Protein AF-A0A4R4ZHA8-F1 (afdb_monomer)

pLDDT: mean 87.05, std 14.14, range [36.91, 98.12]

Secondary structure (DSSP, 8-state):
---PPPPPP---------------PPPHHHHHHHHHHHHHH--EEEETTEEE-TTSSEEEEPPPTTSPP-GGGS-TT-EEEESSTTS-S-EEEE-SSS-EE--SEEEEEEE--STT---EEE-SSSPPPEEPPSSSEEEEEEEEEE-SEEE--

Organism: NCBI:txid190195

Structure (mmCIF, N/CA/C/O backbone):
data_AF-A0A4R4ZHA8-F1
#
_entry.id   AF-A0A4R4ZHA8-F1
#
loop_
_atom_site.group_PDB
_atom_site.id
_atom_site.type_symbol
_atom_site.label_atom_id
_atom_site.label_alt_id
_atom_site.label_comp_id
_atom_site.label_asym_id
_atom_site.label_entity_id
_atom_site.label_seq_id
_atom_site.pdbx_PDB_ins_code
_atom_site.Cartn_x
_atom_site.Cartn_y
_atom_site.Cartn_z
_atom_site.occupancy
_atom_site.B_iso_or_equiv
_atom_site.auth_seq_id
_atom_site.auth_comp_id
_atom_site.auth_asym_id
_atom_site.auth_atom_id
_atom_site.pdbx_PDB_model_num
ATOM 1 N N . MET A 1 1 ? -90.808 -1.049 24.102 1.00 43.38 1 MET A N 1
ATOM 2 C CA . MET A 1 1 ? -89.967 -0.642 22.957 1.00 43.38 1 MET A CA 1
ATOM 3 C C . MET A 1 1 ? -88.833 0.200 23.529 1.00 43.38 1 MET A C 1
ATOM 5 O O . MET A 1 1 ? -89.058 1.357 23.848 1.00 43.38 1 MET A O 1
ATOM 9 N N . PHE A 1 2 ? -87.686 -0.415 23.837 1.00 36.91 2 PHE A N 1
ATOM 10 C CA . PHE A 1 2 ? -86.586 0.233 24.565 1.00 36.91 2 PHE A CA 1
ATOM 11 C C . PHE A 1 2 ? -85.459 0.600 23.594 1.00 36.91 2 PHE A C 1
ATOM 13 O O . PHE A 1 2 ? -84.945 -0.261 22.886 1.00 36.91 2 PHE A O 1
ATOM 20 N N . ILE A 1 3 ? -85.112 1.887 23.549 1.00 48.06 3 ILE A N 1
ATOM 21 C CA . ILE A 1 3 ? -84.051 2.454 22.710 1.00 48.06 3 ILE A CA 1
ATOM 22 C C . ILE A 1 3 ? -82.754 2.418 23.523 1.00 48.06 3 ILE A C 1
ATOM 24 O O . ILE A 1 3 ? -82.610 3.162 24.491 1.00 48.06 3 ILE A O 1
ATOM 28 N N . SER A 1 4 ? -81.825 1.541 23.140 1.00 46.94 4 SER A N 1
ATOM 29 C CA . SER A 1 4 ? -80.510 1.419 23.776 1.00 46.94 4 SER A CA 1
ATOM 30 C C . SER A 1 4 ? -79.501 2.315 23.050 1.00 46.94 4 SER A C 1
ATOM 32 O O . SER A 1 4 ? -79.286 2.161 21.848 1.00 46.94 4 SER A O 1
ATOM 34 N N . ARG A 1 5 ? -78.914 3.286 23.761 1.00 62.16 5 ARG A N 1
ATOM 35 C CA . ARG A 1 5 ? -77.851 4.166 23.251 1.00 62.16 5 ARG A CA 1
ATOM 36 C C . ARG A 1 5 ? -76.490 3.572 23.610 1.00 62.16 5 ARG A C 1
ATOM 38 O O . ARG A 1 5 ? -76.183 3.418 24.787 1.00 62.16 5 ARG A O 1
ATOM 45 N N . ILE A 1 6 ? -75.680 3.275 22.598 1.00 54.53 6 ILE A N 1
ATOM 46 C CA . ILE A 1 6 ? -74.299 2.810 22.760 1.00 54.53 6 ILE A CA 1
ATOM 47 C C . ILE A 1 6 ? -73.379 4.039 22.766 1.00 54.53 6 ILE A C 1
ATOM 49 O O . ILE A 1 6 ? -73.310 4.774 21.783 1.00 54.53 6 ILE A O 1
ATOM 53 N N . LEU A 1 7 ? -72.698 4.268 23.889 1.00 53.47 7 LEU A N 1
ATOM 54 C CA . LEU A 1 7 ? -71.600 5.227 24.037 1.00 53.47 7 LEU A CA 1
ATOM 55 C C . LEU A 1 7 ? -70.291 4.525 23.652 1.00 53.47 7 LEU A C 1
ATOM 57 O O . LEU A 1 7 ? -69.885 3.576 24.318 1.00 53.47 7 LEU A O 1
ATOM 61 N N . ALA A 1 8 ? -69.634 4.986 22.588 1.00 50.75 8 ALA A N 1
ATOM 62 C CA . ALA A 1 8 ? -68.291 4.549 22.219 1.00 50.75 8 ALA A CA 1
ATOM 63 C C . ALA A 1 8 ? -67.258 5.512 22.825 1.00 50.75 8 ALA A C 1
ATOM 65 O O . ALA A 1 8 ? -67.252 6.701 22.508 1.00 50.75 8 ALA A O 1
ATOM 66 N N . ALA A 1 9 ? -66.395 5.002 23.704 1.00 55.41 9 ALA A N 1
ATOM 67 C CA . ALA A 1 9 ? -65.255 5.736 24.243 1.00 55.41 9 ALA A CA 1
ATOM 68 C C . ALA A 1 9 ? -64.043 5.543 23.317 1.00 55.41 9 ALA A C 1
ATOM 70 O O . ALA A 1 9 ? -63.591 4.418 23.109 1.00 55.41 9 ALA A O 1
ATOM 71 N N . ALA A 1 10 ? -63.528 6.634 22.747 1.00 57.41 10 ALA A N 1
ATOM 72 C CA . ALA A 1 10 ? -62.322 6.628 21.925 1.00 57.41 10 ALA A CA 1
ATOM 73 C C . ALA A 1 10 ? -61.078 6.738 22.823 1.00 57.41 10 ALA A C 1
ATOM 75 O O . ALA A 1 10 ? -60.863 7.761 23.472 1.00 57.41 10 ALA A O 1
ATOM 76 N N . ALA A 1 11 ? -60.260 5.686 22.865 1.00 57.09 11 ALA A N 1
ATOM 77 C CA . ALA A 1 11 ? -58.965 5.699 23.538 1.00 57.09 11 ALA A CA 1
ATOM 78 C C . ALA A 1 11 ? -57.887 6.245 22.583 1.00 57.09 11 ALA A C 1
ATOM 80 O O . ALA A 1 11 ? -57.602 5.631 21.555 1.00 57.09 11 ALA A O 1
ATOM 81 N N . LEU A 1 12 ? -57.288 7.395 22.912 1.00 59.53 12 LEU A N 1
ATOM 82 C CA . LEU A 1 12 ? -56.098 7.906 22.224 1.00 59.53 12 LEU A CA 1
ATOM 83 C C . LEU A 1 12 ? -54.859 7.127 22.691 1.00 59.53 12 LEU A C 1
ATOM 85 O O . LEU A 1 12 ? -54.447 7.243 23.844 1.00 59.53 12 LEU A O 1
ATOM 89 N N . ALA A 1 13 ? -54.247 6.361 21.788 1.00 62.56 13 ALA A N 1
ATOM 90 C CA . ALA A 1 13 ? -52.945 5.741 22.009 1.00 62.56 13 ALA A CA 1
ATOM 91 C C . ALA A 1 13 ? -51.825 6.746 21.688 1.00 62.56 13 ALA A C 1
ATOM 93 O O . ALA A 1 13 ? -51.667 7.172 20.545 1.00 62.56 13 ALA A O 1
ATOM 94 N N . VAL A 1 14 ? -51.046 7.129 22.702 1.00 63.81 14 VAL A N 1
ATOM 95 C CA . VAL A 1 14 ? -49.839 7.954 22.550 1.00 63.81 14 VAL A CA 1
ATOM 96 C C . VAL A 1 14 ? -48.685 7.033 22.152 1.00 63.81 14 VAL A C 1
ATOM 98 O O . VAL A 1 14 ? -48.253 6.203 22.949 1.00 63.81 14 VAL A O 1
ATOM 101 N N . LEU A 1 15 ? -48.200 7.151 20.914 1.00 71.06 15 LEU A N 1
ATOM 102 C CA . LEU A 1 15 ? -47.031 6.407 20.437 1.00 71.06 15 LEU A CA 1
ATOM 103 C C . LEU A 1 15 ? -45.743 7.168 20.802 1.00 71.06 15 LEU A C 1
ATOM 105 O O . LEU A 1 15 ? -45.638 8.355 20.481 1.00 71.06 15 LEU A O 1
ATOM 109 N N . PRO A 1 16 ? -44.754 6.527 21.452 1.00 63.66 16 PRO A N 1
ATOM 110 C CA . PRO A 1 16 ? -43.471 7.158 21.729 1.00 63.66 16 PRO A CA 1
ATOM 111 C C . PRO A 1 16 ? -42.686 7.355 20.425 1.00 63.66 16 PRO A C 1
ATOM 113 O O . PRO A 1 16 ? -42.424 6.402 19.693 1.00 63.66 16 PRO A O 1
ATOM 116 N N . LEU A 1 17 ? -42.293 8.599 20.142 1.00 62.78 17 LEU A N 1
ATOM 117 C CA . LEU A 1 17 ? -41.336 8.932 19.087 1.00 62.78 17 LEU A CA 1
ATOM 118 C C . LEU A 1 17 ? -39.944 8.466 19.524 1.00 62.78 17 LEU A C 1
ATOM 120 O O . LEU A 1 17 ? -39.257 9.140 20.290 1.00 62.78 17 LEU A O 1
ATOM 124 N N . SER A 1 18 ? -39.524 7.299 19.049 1.00 68.94 18 SER A N 1
ATOM 125 C CA . SER A 1 18 ? -38.133 6.867 19.127 1.00 68.94 18 SER A CA 1
ATOM 126 C C . SER A 1 18 ? -37.296 7.726 18.176 1.00 68.94 18 SER A C 1
ATOM 128 O O . SER A 1 18 ? -37.431 7.652 16.955 1.00 68.94 18 SER A O 1
ATOM 130 N N . SER A 1 19 ? -36.436 8.567 18.749 1.00 64.44 19 SER A N 1
ATOM 131 C CA . SER A 1 19 ? -35.449 9.347 18.003 1.00 64.44 19 SER A CA 1
ATOM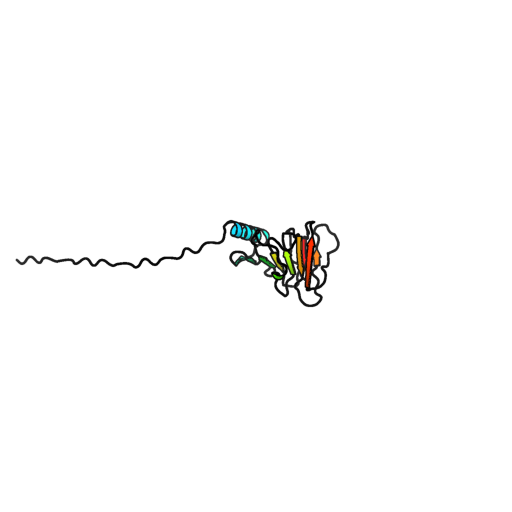 132 C C . SER A 1 19 ? -34.450 8.380 17.360 1.00 64.44 19 SER A C 1
ATOM 134 O O . SER A 1 19 ? -33.607 7.803 18.047 1.00 64.44 19 SER A O 1
ATOM 136 N N . GLN A 1 20 ? -34.586 8.127 16.058 1.00 65.00 20 GLN A N 1
ATOM 137 C CA . GLN A 1 20 ? -33.625 7.314 15.317 1.00 65.00 20 GLN A CA 1
ATOM 138 C C . GLN A 1 20 ? -32.396 8.177 15.030 1.00 65.00 20 GLN A C 1
ATOM 140 O O . GLN A 1 20 ? -32.483 9.176 14.317 1.00 65.00 20 GLN A O 1
ATOM 145 N N . ALA A 1 21 ? -31.253 7.809 15.609 1.00 62.56 21 ALA A N 1
ATOM 146 C CA . ALA A 1 21 ? -29.978 8.404 15.243 1.00 62.56 21 ALA A CA 1
ATOM 147 C C . ALA A 1 21 ? -29.711 8.103 13.762 1.00 62.56 21 ALA A C 1
ATOM 149 O O . ALA A 1 21 ? -29.614 6.941 13.365 1.00 62.56 21 ALA A O 1
ATOM 150 N N . VAL A 1 22 ? -29.626 9.147 12.939 1.00 57.19 22 VAL A N 1
ATOM 151 C CA . VAL A 1 22 ? -29.245 9.011 11.533 1.00 57.19 22 VAL A CA 1
ATOM 152 C C . VAL A 1 22 ? -27.775 8.609 11.516 1.00 57.19 22 VAL A C 1
ATOM 154 O O . VAL A 1 22 ? -26.913 9.395 11.910 1.00 57.19 22 VAL A O 1
ATOM 157 N N . ALA A 1 23 ? -27.485 7.374 11.109 1.00 59.25 23 ALA A N 1
ATOM 158 C CA . ALA A 1 23 ? -26.118 6.960 10.843 1.00 59.25 23 ALA A CA 1
ATOM 159 C C . ALA A 1 23 ? -25.562 7.873 9.743 1.00 59.25 23 ALA A C 1
ATOM 161 O O . ALA A 1 23 ? -26.079 7.889 8.624 1.00 59.25 23 ALA A O 1
ATOM 162 N N . VAL A 1 24 ? -24.549 8.675 10.073 1.00 60.88 24 VAL A N 1
ATOM 163 C CA . VAL A 1 24 ? -23.809 9.449 9.076 1.00 60.88 24 VAL A CA 1
ATOM 164 C C . VAL A 1 24 ? -23.137 8.425 8.169 1.00 60.88 24 VAL A C 1
ATOM 166 O O . VAL A 1 24 ? -22.268 7.676 8.615 1.00 60.88 24 VAL A O 1
ATOM 169 N N . GLY A 1 25 ? -23.614 8.325 6.928 1.00 61.97 25 GLY A N 1
ATOM 170 C CA . GLY A 1 25 ? -23.010 7.458 5.923 1.00 61.97 25 GLY A CA 1
ATOM 171 C C . GLY A 1 25 ? -21.542 7.828 5.685 1.00 61.97 25 GLY A C 1
ATOM 172 O O . GLY A 1 25 ? -21.122 8.930 6.051 1.00 61.97 25 GLY A O 1
ATOM 173 N N . PRO A 1 26 ? -20.747 6.924 5.088 1.00 68.25 26 PRO A N 1
ATOM 174 C CA . PRO A 1 26 ? -19.373 7.240 4.726 1.00 68.25 26 PRO A CA 1
ATOM 175 C C . PRO A 1 26 ? -19.331 8.499 3.853 1.00 68.25 26 PRO A C 1
ATOM 177 O O . PRO A 1 26 ? -20.219 8.734 3.030 1.00 68.25 26 PRO A O 1
ATOM 180 N N . ASP A 1 27 ? -18.294 9.311 4.053 1.00 86.44 27 ASP A N 1
ATOM 181 C CA . ASP A 1 27 ? -18.019 10.481 3.225 1.00 86.44 27 ASP A CA 1
ATOM 182 C C . ASP A 1 27 ? -18.050 10.079 1.736 1.00 86.44 27 ASP A C 1
ATOM 184 O O . ASP A 1 27 ? -17.419 9.100 1.329 1.00 86.44 27 ASP A O 1
ATOM 188 N N . VAL A 1 28 ? -18.799 10.823 0.915 1.00 89.69 28 VAL A N 1
ATOM 189 C CA . VAL A 1 28 ? -18.992 10.531 -0.517 1.00 89.69 28 VAL A CA 1
ATOM 190 C C . VAL A 1 28 ? -17.659 10.460 -1.272 1.00 89.69 28 VAL A C 1
ATOM 192 O O . VAL A 1 28 ? -17.526 9.677 -2.215 1.00 89.69 28 VAL A O 1
ATOM 195 N N . ALA A 1 29 ? -16.662 11.255 -0.876 1.00 90.06 29 ALA A N 1
ATOM 196 C CA . ALA A 1 29 ? -15.329 11.208 -1.463 1.00 90.06 29 ALA A CA 1
ATOM 197 C C . ALA A 1 29 ? -14.589 9.918 -1.083 1.00 90.06 29 ALA A C 1
ATOM 199 O O . ALA A 1 29 ? -13.971 9.296 -1.949 1.00 90.06 29 ALA A O 1
ATOM 200 N N . VAL A 1 30 ? -14.701 9.481 0.177 1.00 92.31 30 VAL A N 1
ATOM 201 C CA . VAL A 1 30 ? -14.118 8.212 0.643 1.00 92.31 30 VAL A CA 1
ATOM 202 C C . VAL A 1 30 ? -14.758 7.037 -0.084 1.00 92.31 30 VAL A C 1
ATOM 204 O O . VAL A 1 30 ? -14.036 6.186 -0.602 1.00 92.31 30 VAL A O 1
ATOM 207 N N . GLN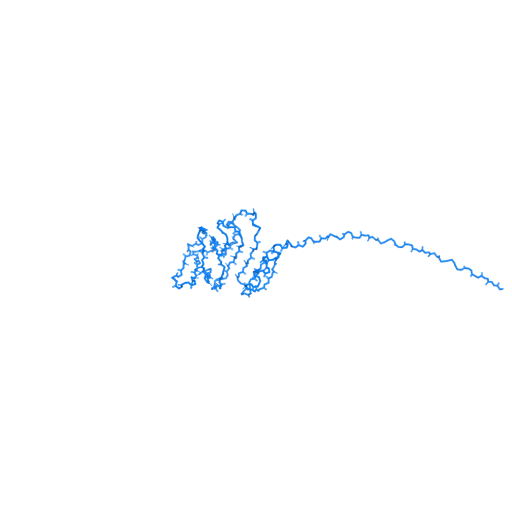 A 1 31 ? -16.087 7.016 -0.204 1.00 95.00 31 GLN A N 1
ATOM 208 C CA . GLN A 1 31 ? -16.767 5.929 -0.904 1.00 95.00 31 GLN A CA 1
ATOM 209 C C . GLN A 1 31 ? -16.380 5.881 -2.389 1.00 95.00 31 GLN A C 1
ATOM 211 O O . GLN A 1 31 ? -16.087 4.811 -2.904 1.00 95.00 31 GLN A O 1
ATOM 216 N N . AR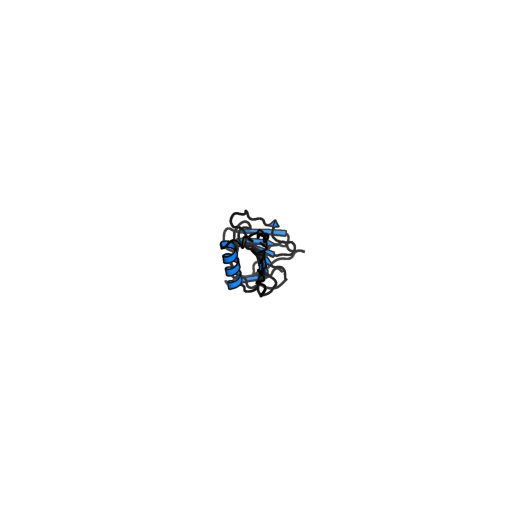G A 1 32 ? -16.254 7.031 -3.066 1.00 94.94 32 ARG A N 1
ATOM 217 C CA . ARG A 1 32 ? -15.770 7.070 -4.458 1.00 94.94 32 ARG A CA 1
ATOM 218 C C . ARG A 1 32 ? -14.359 6.493 -4.604 1.00 94.94 32 ARG A C 1
ATOM 220 O O . ARG A 1 32 ? -14.067 5.837 -5.601 1.00 94.94 32 ARG A O 1
ATOM 227 N N . ALA A 1 33 ? -13.476 6.755 -3.642 1.00 94.81 33 ALA A N 1
ATOM 228 C CA . ALA A 1 33 ? -12.125 6.206 -3.650 1.00 94.81 33 ALA A CA 1
ATOM 229 C C . ALA A 1 33 ? -12.125 4.688 -3.399 1.00 94.81 33 ALA A C 1
ATOM 231 O O . ALA A 1 33 ? -11.395 3.963 -4.071 1.00 94.81 33 ALA A O 1
ATOM 232 N N . VAL A 1 34 ? -12.979 4.202 -2.494 1.00 96.50 34 VAL A N 1
ATOM 233 C CA . VAL A 1 34 ? -13.226 2.765 -2.300 1.00 96.50 34 VAL A CA 1
ATOM 234 C C . VAL A 1 34 ? -13.711 2.113 -3.596 1.00 96.50 34 VAL A C 1
ATOM 236 O O . VAL A 1 34 ? -13.129 1.120 -4.031 1.00 96.50 34 VAL A O 1
ATOM 239 N N . ASP A 1 35 ? -14.720 2.696 -4.244 1.00 97.50 35 ASP A N 1
ATOM 240 C CA . ASP A 1 35 ? -15.291 2.176 -5.488 1.00 97.50 35 ASP A CA 1
ATOM 241 C C . ASP A 1 35 ? -14.237 2.124 -6.608 1.00 97.50 35 ASP A C 1
ATOM 243 O O . ASP A 1 35 ? -14.197 1.170 -7.384 1.00 97.50 35 ASP A O 1
ATOM 247 N N . ALA A 1 36 ? -13.333 3.110 -6.667 1.00 95.75 36 ALA A N 1
ATOM 248 C CA . ALA A 1 36 ? -12.223 3.122 -7.618 1.00 95.75 36 ALA A CA 1
ATOM 249 C C . ALA A 1 36 ? -11.219 1.981 -7.371 1.00 95.75 36 ALA A C 1
ATOM 251 O O . ALA A 1 36 ? -10.778 1.338 -8.325 1.00 95.75 36 ALA A O 1
ATOM 252 N N . VAL A 1 37 ? -10.882 1.692 -6.108 1.00 95.56 37 VAL A N 1
ATOM 253 C CA . VAL A 1 37 ? -10.013 0.555 -5.759 1.00 95.56 37 VAL A CA 1
ATOM 254 C C . VAL A 1 37 ? -10.695 -0.768 -6.108 1.00 95.56 37 VAL A C 1
ATOM 256 O O . VAL A 1 37 ? -10.064 -1.622 -6.727 1.00 95.56 37 VAL A O 1
ATOM 259 N N . LEU A 1 38 ? -11.983 -0.924 -5.785 1.00 96.81 38 LEU A N 1
ATOM 260 C CA . LEU A 1 38 ? -12.764 -2.119 -6.127 1.00 96.81 38 LEU A CA 1
ATOM 261 C C . LEU A 1 38 ? -12.854 -2.338 -7.639 1.00 96.81 38 LEU A C 1
ATOM 263 O O . LEU A 1 38 ? -12.691 -3.462 -8.106 1.00 96.81 38 LEU A O 1
ATOM 267 N N . ALA A 1 39 ? -13.078 -1.280 -8.419 1.00 96.12 39 ALA A N 1
ATOM 268 C CA . ALA A 1 39 ? -13.126 -1.378 -9.875 1.00 96.12 39 ALA A CA 1
ATOM 269 C C . ALA A 1 39 ? -11.778 -1.808 -10.477 1.00 96.12 39 ALA A C 1
ATOM 271 O O . ALA A 1 39 ? -11.756 -2.499 -11.495 1.00 96.12 39 ALA A O 1
ATOM 272 N N . LYS A 1 40 ? -10.661 -1.409 -9.855 1.00 93.06 40 LYS A N 1
ATOM 273 C CA . LYS A 1 40 ? -9.307 -1.700 -10.339 1.00 93.06 40 LYS A CA 1
ATOM 274 C C . LYS A 1 40 ? -8.793 -3.079 -9.917 1.00 93.06 40 LYS A C 1
ATOM 276 O O . LYS A 1 40 ? -8.239 -3.795 -10.744 1.00 93.06 40 LYS A O 1
ATOM 281 N N . HIS A 1 41 ? -8.970 -3.440 -8.648 1.00 93.75 41 HIS A N 1
ATOM 282 C CA . HIS A 1 41 ? -8.357 -4.626 -8.030 1.00 93.75 41 HIS A CA 1
ATOM 283 C C . HIS A 1 41 ? -9.362 -5.738 -7.700 1.00 93.75 41 HIS A C 1
ATOM 285 O O . HIS A 1 41 ? -8.979 -6.829 -7.269 1.00 93.75 41 HIS A O 1
ATOM 291 N N . GLY A 1 42 ? -10.658 -5.481 -7.892 1.00 95.25 42 GLY A N 1
ATOM 292 C CA . GLY A 1 42 ? -11.729 -6.351 -7.417 1.00 95.25 42 GLY A CA 1
ATOM 293 C C . GLY A 1 42 ? -11.759 -6.454 -5.889 1.00 95.25 42 GLY A C 1
ATOM 294 O O . GLY A 1 42 ? -11.180 -5.641 -5.169 1.00 95.25 42 GLY A O 1
ATOM 295 N N . GLY A 1 43 ? -12.417 -7.501 -5.393 1.00 96.06 43 GLY A N 1
ATOM 296 C CA . GLY A 1 43 ? -12.455 -7.833 -3.971 1.00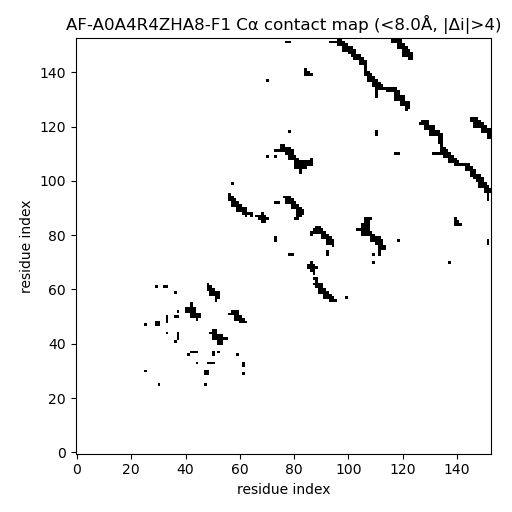 96.06 43 GLY A CA 1
ATOM 297 C C . GLY A 1 43 ? -13.681 -7.273 -3.265 1.00 96.06 43 GLY A C 1
ATOM 298 O O . GLY A 1 43 ? -14.779 -7.292 -3.818 1.00 96.06 43 GLY A O 1
ATOM 299 N N . GLU A 1 44 ? -13.505 -6.825 -2.026 1.00 97.94 44 GLU A N 1
ATOM 300 C CA . GLU A 1 44 ? -14.608 -6.376 -1.177 1.00 97.94 44 GLU A CA 1
ATOM 301 C C . GLU A 1 44 ? -14.202 -5.238 -0.235 1.00 97.94 44 GLU A C 1
ATOM 303 O O . GLU A 1 44 ? -13.072 -5.159 0.254 1.00 97.94 44 GLU A O 1
ATOM 308 N N . GLN A 1 45 ? -15.159 -4.356 0.049 1.00 97.81 45 GLN A N 1
ATOM 309 C CA . GLN A 1 45 ? -15.026 -3.346 1.089 1.00 97.81 45 GLN A CA 1
ATOM 310 C C . GLN A 1 45 ? -15.199 -4.013 2.460 1.00 97.81 45 GLN A C 1
ATOM 312 O O . GLN A 1 45 ? -16.268 -4.536 2.767 1.00 97.81 45 GLN A O 1
ATOM 317 N N . ILE A 1 46 ? -14.154 -3.988 3.287 1.00 97.12 46 ILE A N 1
ATOM 318 C CA . ILE A 1 46 ? -14.145 -4.626 4.619 1.00 97.12 46 ILE A CA 1
ATOM 319 C C . ILE A 1 46 ? -14.371 -3.628 5.761 1.00 97.12 46 ILE A C 1
ATOM 321 O O . ILE A 1 46 ? -14.645 -4.021 6.893 1.00 97.12 46 ILE A O 1
ATOM 325 N N . SER A 1 47 ? -14.259 -2.331 5.474 1.00 96.06 47 SER A N 1
ATOM 326 C CA . SER A 1 47 ? -14.609 -1.238 6.383 1.00 96.06 47 SER A CA 1
ATOM 327 C C . SER A 1 47 ? -14.903 0.040 5.577 1.00 96.06 47 SER A C 1
ATOM 329 O O . SER A 1 47 ? -14.640 0.066 4.370 1.00 96.06 47 SER A O 1
ATOM 331 N N . PRO A 1 48 ? -15.434 1.120 6.187 1.00 95.31 48 PRO A N 1
ATOM 332 C CA . PRO A 1 48 ? -15.816 2.336 5.459 1.00 95.31 48 PRO A CA 1
ATOM 333 C C . PRO A 1 48 ? -14.722 2.928 4.560 1.00 95.31 48 PRO A C 1
ATOM 335 O O . PRO A 1 48 ? -15.044 3.553 3.557 1.00 95.31 48 PRO A O 1
ATOM 338 N N . ASN A 1 49 ? -13.446 2.711 4.882 1.00 96.00 49 ASN A N 1
ATOM 339 C CA . ASN A 1 49 ? -12.306 3.211 4.120 1.00 96.00 49 ASN A CA 1
ATOM 340 C C . ASN A 1 49 ? -11.290 2.115 3.754 1.00 96.00 49 ASN A C 1
ATOM 342 O O . ASN A 1 49 ? -10.132 2.440 3.496 1.00 96.00 49 ASN A O 1
ATOM 346 N N . GLN A 1 50 ? -11.672 0.832 3.756 1.00 97.38 50 GLN A N 1
ATOM 347 C CA . GLN A 1 50 ? -10.751 -0.261 3.427 1.00 97.38 50 GLN A CA 1
ATOM 348 C C . GLN A 1 50 ? -11.330 -1.253 2.432 1.00 97.38 50 GLN A C 1
ATOM 350 O O . GLN A 1 50 ? -12.478 -1.684 2.547 1.00 97.38 50 GLN A O 1
ATOM 355 N N . VAL A 1 51 ? -10.471 -1.678 1.511 1.00 98.12 51 VAL A N 1
ATOM 356 C CA . VAL A 1 51 ? -10.760 -2.684 0.492 1.00 98.12 51 VAL A CA 1
ATOM 357 C C . VAL A 1 51 ? -9.763 -3.821 0.617 1.00 98.12 51 VAL A C 1
ATOM 359 O O . VAL A 1 51 ? -8.555 -3.605 0.531 1.00 98.12 51 VAL A O 1
ATOM 362 N N . ARG A 1 52 ? -10.270 -5.041 0.780 1.00 97.62 52 ARG A N 1
ATOM 363 C CA . ARG A 1 52 ? -9.496 -6.269 0.613 1.00 97.62 52 ARG A CA 1
ATOM 364 C C . ARG A 1 52 ? -9.529 -6.661 -0.856 1.00 97.62 52 ARG A C 1
ATOM 366 O O . ARG A 1 52 ? -10.611 -6.805 -1.418 1.00 97.62 52 ARG A O 1
ATOM 373 N N . TRP A 1 53 ? -8.362 -6.838 -1.465 1.00 96.38 53 TRP A N 1
ATOM 374 C CA . TRP A 1 53 ? -8.256 -7.177 -2.886 1.00 96.38 53 TRP A CA 1
ATOM 375 C C . TRP A 1 53 ? -8.767 -8.593 -3.159 1.00 96.38 53 TRP A C 1
ATOM 377 O O . TRP A 1 53 ? -8.763 -9.444 -2.266 1.00 96.38 53 TRP A O 1
ATOM 387 N N . ALA A 1 54 ? -9.184 -8.863 -4.402 1.00 94.88 54 ALA A N 1
ATOM 388 C CA . ALA A 1 54 ? -9.772 -10.150 -4.793 1.00 94.88 54 ALA A CA 1
ATOM 389 C C . ALA A 1 54 ? -8.848 -11.350 -4.530 1.00 94.88 54 ALA A C 1
ATOM 391 O O . ALA A 1 54 ? -9.315 -12.453 -4.255 1.00 94.88 54 ALA A O 1
ATOM 392 N N . ASP A 1 55 ? -7.534 -11.138 -4.590 1.00 87.50 55 ASP A N 1
ATOM 393 C CA . ASP A 1 55 ? -6.553 -12.185 -4.331 1.00 87.50 55 ASP A CA 1
ATOM 394 C C . ASP A 1 55 ? -6.410 -12.538 -2.834 1.00 87.50 55 ASP A C 1
ATOM 396 O O . ASP A 1 55 ? -5.798 -13.558 -2.496 1.00 87.50 55 ASP A O 1
ATOM 400 N N . GLY A 1 56 ? -6.960 -11.715 -1.933 1.00 83.44 56 GLY A N 1
ATOM 401 C CA . GLY A 1 56 ? -7.033 -11.934 -0.488 1.00 83.44 56 GLY A CA 1
ATOM 402 C C . GLY A 1 56 ? -5.768 -11.620 0.318 1.00 83.44 56 GLY A C 1
ATOM 403 O O . GLY A 1 56 ? -5.754 -11.906 1.514 1.00 83.44 56 GLY A O 1
ATOM 404 N N . GLY A 1 57 ? -4.709 -11.072 -0.289 1.00 86.56 57 GLY A N 1
ATOM 405 C CA . GLY A 1 57 ? -3.424 -10.842 0.396 1.00 86.56 57 GLY A CA 1
ATOM 406 C C . GLY A 1 57 ? -2.982 -9.384 0.508 1.00 86.56 57 GLY A C 1
ATOM 407 O O . GLY A 1 57 ? -1.994 -9.115 1.195 1.00 86.56 57 GLY A O 1
ATOM 408 N N . ALA A 1 58 ? -3.715 -8.478 -0.141 1.00 96.69 58 ALA A N 1
ATOM 409 C CA . ALA A 1 58 ? -3.499 -7.043 -0.081 1.00 96.69 58 ALA A CA 1
ATOM 410 C C . ALA A 1 58 ? -4.742 -6.311 0.444 1.00 96.69 58 ALA A C 1
ATOM 412 O O . ALA A 1 58 ? -5.882 -6.678 0.133 1.00 96.69 58 ALA A O 1
ATOM 413 N N . VAL A 1 59 ? -4.517 -5.274 1.251 1.00 97.69 59 VAL A N 1
ATOM 414 C CA . VAL A 1 59 ? -5.578 -4.399 1.767 1.00 97.69 59 VAL A CA 1
ATOM 415 C C . VAL A 1 59 ? -5.211 -2.950 1.497 1.00 97.69 59 VAL A C 1
ATOM 417 O O . VAL A 1 59 ? -4.208 -2.462 2.011 1.00 97.69 59 VAL A O 1
ATOM 420 N N . THR A 1 60 ? -6.047 -2.240 0.743 1.00 97.56 60 THR A N 1
ATOM 421 C CA . THR A 1 60 ? -5.911 -0.792 0.567 1.00 97.56 60 THR A CA 1
ATOM 422 C C . THR A 1 60 ? -6.753 -0.060 1.600 1.00 97.56 60 THR A C 1
ATOM 424 O O . THR A 1 60 ? -7.961 -0.263 1.688 1.00 97.56 60 THR A O 1
ATOM 427 N N . THR A 1 61 ? -6.117 0.827 2.356 1.00 97.19 61 THR A N 1
ATOM 428 C CA . THR A 1 61 ? -6.756 1.811 3.224 1.00 97.19 61 THR A CA 1
ATOM 429 C C . THR A 1 61 ? -6.771 3.164 2.519 1.00 97.19 61 THR A C 1
ATOM 431 O O . THR A 1 61 ? -5.716 3.737 2.234 1.00 97.19 61 THR A O 1
ATOM 434 N N . ILE A 1 62 ? -7.969 3.689 2.271 1.00 95.81 62 ILE A N 1
ATOM 435 C CA . ILE A 1 62 ? -8.177 5.063 1.820 1.00 95.81 62 ILE A CA 1
ATOM 436 C C . ILE A 1 62 ? -7.882 5.987 2.997 1.00 95.81 62 ILE A C 1
ATOM 438 O O . ILE A 1 62 ? -8.542 5.914 4.043 1.00 95.81 62 ILE A O 1
ATOM 442 N N . GLN A 1 63 ? -6.864 6.828 2.843 1.00 91.12 63 GLN A N 1
ATOM 443 C CA . GLN A 1 63 ? -6.495 7.794 3.869 1.00 91.12 63 GLN A CA 1
ATOM 444 C C . GLN A 1 63 ? -7.132 9.151 3.598 1.00 91.12 63 GLN A C 1
ATOM 446 O O . GLN A 1 63 ? -7.391 9.535 2.459 1.00 91.12 63 GLN A O 1
ATOM 451 N N . ASP A 1 64 ? -7.360 9.886 4.680 1.00 85.56 64 ASP A N 1
ATOM 452 C CA . ASP A 1 64 ? -7.760 11.282 4.616 1.00 85.56 64 ASP A CA 1
ATOM 453 C C . ASP A 1 64 ? -6.589 12.116 4.057 1.00 85.56 64 ASP A C 1
ATOM 455 O O . ASP A 1 64 ? -5.515 12.125 4.668 1.00 85.56 64 ASP A O 1
ATOM 459 N N . PRO A 1 65 ? -6.767 12.822 2.925 1.00 80.19 65 PRO A N 1
ATOM 460 C CA . PRO A 1 65 ? -5.695 13.583 2.288 1.00 80.19 65 PRO A CA 1
ATOM 461 C C . PRO A 1 65 ? -5.209 14.773 3.128 1.00 80.19 65 PRO A C 1
ATOM 463 O O . PRO A 1 65 ? -4.154 15.328 2.833 1.00 80.19 65 PRO A O 1
ATOM 466 N N . SER A 1 66 ? -5.955 15.184 4.160 1.00 82.50 66 SER A N 1
ATOM 467 C CA . SER A 1 66 ? -5.546 16.250 5.081 1.00 82.50 66 SER A CA 1
ATOM 468 C C . SER A 1 66 ? -4.588 15.776 6.178 1.00 82.50 66 SER A C 1
ATOM 470 O O . SER A 1 66 ? -4.009 16.600 6.891 1.00 82.50 66 SER A O 1
ATOM 472 N N . LYS A 1 67 ? -4.406 14.457 6.330 1.00 83.50 67 LYS A N 1
ATOM 473 C CA . LYS A 1 67 ? -3.512 13.893 7.339 1.00 83.50 67 LYS A CA 1
ATOM 474 C C . LYS A 1 67 ? -2.076 13.845 6.842 1.00 83.50 67 LYS A C 1
ATOM 476 O O . LYS A 1 67 ? -1.788 13.470 5.708 1.00 83.50 67 LYS A O 1
ATOM 481 N N . TRP A 1 68 ? -1.167 14.185 7.750 1.00 87.31 68 TRP A N 1
ATOM 482 C CA . TRP A 1 68 ? 0.255 13.948 7.561 1.00 87.31 68 TRP A CA 1
ATOM 483 C C . TRP A 1 68 ? 0.534 12.453 7.462 1.00 87.31 68 TRP A C 1
ATOM 485 O O . TRP A 1 68 ? -0.126 11.642 8.115 1.00 87.31 68 TRP A O 1
ATOM 495 N N . GLY A 1 69 ? 1.524 12.112 6.646 1.00 88.69 69 GLY A N 1
ATOM 496 C CA . GLY A 1 69 ? 1.916 10.734 6.442 1.00 88.69 69 GLY A CA 1
ATOM 497 C C . GLY A 1 69 ? 2.627 10.189 7.668 1.00 88.69 69 GLY A C 1
ATOM 498 O O . GLY A 1 69 ? 3.435 10.876 8.294 1.00 88.69 69 GLY A O 1
ATOM 499 N N . ASP A 1 70 ? 2.309 8.946 8.010 1.00 91.69 70 ASP A N 1
ATOM 500 C CA . ASP A 1 70 ? 2.853 8.278 9.182 1.00 91.69 70 ASP A CA 1
ATOM 501 C C . ASP A 1 70 ? 3.260 6.839 8.820 1.00 91.69 70 ASP A C 1
ATOM 503 O O .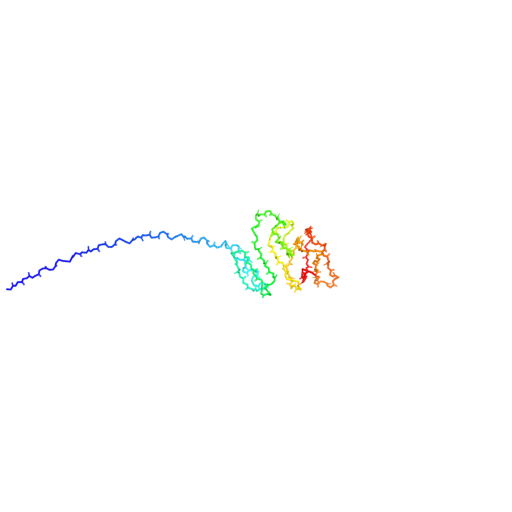 ASP A 1 70 ? 2.391 5.981 8.597 1.00 91.69 70 ASP A O 1
ATOM 507 N N . PRO A 1 71 ? 4.575 6.547 8.762 1.00 92.00 71 PRO A N 1
ATOM 508 C CA . PRO A 1 71 ? 5.065 5.217 8.424 1.00 92.00 71 PRO A CA 1
ATOM 509 C C . PRO A 1 71 ? 4.733 4.178 9.503 1.00 92.00 71 PRO A C 1
ATOM 511 O O . PRO A 1 71 ? 4.669 2.989 9.196 1.00 92.00 71 PRO A O 1
ATOM 514 N N . SER A 1 72 ? 4.464 4.598 10.748 1.00 93.44 72 SER A N 1
ATOM 515 C CA . SER A 1 72 ? 4.090 3.689 11.843 1.00 93.44 72 SER A CA 1
ATOM 516 C C . SER A 1 72 ? 2.715 3.050 11.640 1.00 93.44 72 SER A C 1
ATOM 518 O O . SER A 1 72 ? 2.393 2.036 12.258 1.00 93.44 72 SER A O 1
ATOM 520 N N . THR A 1 73 ? 1.915 3.601 10.723 1.00 93.94 73 THR A N 1
ATOM 521 C CA . THR A 1 73 ? 0.612 3.041 10.364 1.00 93.94 73 THR A CA 1
ATOM 522 C C . THR A 1 73 ? 0.729 1.738 9.570 1.00 93.94 73 THR A C 1
ATOM 524 O O . THR A 1 73 ? -0.255 0.999 9.494 1.00 93.94 73 THR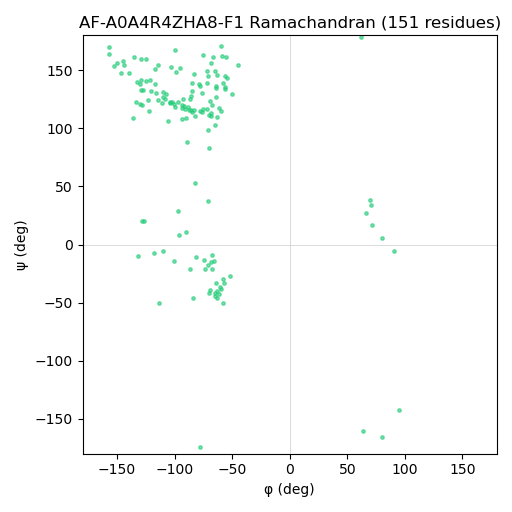 A O 1
ATOM 527 N N . CYS A 1 74 ? 1.897 1.441 8.987 1.00 96.62 74 CYS A N 1
ATOM 528 C CA . CYS A 1 74 ? 2.161 0.152 8.362 1.00 96.62 74 CYS A CA 1
ATOM 529 C C . CYS A 1 74 ? 2.217 -0.934 9.439 1.00 96.62 74 CYS A C 1
ATOM 531 O O . CYS A 1 74 ? 3.109 -0.927 10.286 1.00 96.62 74 CYS A O 1
ATOM 533 N N . ALA A 1 75 ? 1.258 -1.861 9.436 1.00 95.38 75 ALA A N 1
ATOM 534 C CA . ALA A 1 75 ? 1.174 -2.868 10.487 1.00 95.38 75 ALA A CA 1
ATOM 535 C C . ALA A 1 75 ? 2.390 -3.812 10.484 1.00 95.38 75 ALA A C 1
ATOM 537 O O . ALA A 1 75 ? 2.988 -4.097 9.446 1.00 95.38 75 ALA A O 1
ATOM 538 N N . TYR A 1 76 ? 2.747 -4.298 11.673 1.00 95.81 76 TYR A N 1
ATOM 539 C CA . TYR A 1 76 ? 3.833 -5.258 11.850 1.00 95.81 76 TYR A CA 1
ATOM 540 C C . TYR A 1 76 ? 3.616 -6.512 10.995 1.00 95.81 76 TYR A C 1
ATOM 542 O O . TYR A 1 76 ? 2.528 -7.087 10.992 1.00 95.81 76 TYR A O 1
ATOM 550 N N . GLY A 1 77 ? 4.668 -6.945 10.302 1.00 95.38 77 GLY A N 1
ATOM 551 C CA . GLY A 1 77 ? 4.637 -8.087 9.391 1.00 95.38 77 GLY A CA 1
ATOM 552 C C . GLY A 1 77 ? 4.298 -7.732 7.941 1.00 95.38 77 GLY A C 1
ATOM 553 O O . GLY A 1 77 ? 4.415 -8.607 7.087 1.00 95.38 77 GLY A O 1
ATOM 554 N N . ASN A 1 78 ? 3.945 -6.477 7.641 1.00 96.94 78 ASN A N 1
ATOM 555 C CA . ASN A 1 78 ? 3.541 -6.062 6.298 1.00 96.94 78 ASN A CA 1
ATOM 556 C C . ASN A 1 78 ? 4.645 -5.307 5.554 1.00 96.94 78 ASN A C 1
ATOM 558 O O . ASN A 1 78 ? 5.473 -4.605 6.139 1.00 96.94 78 ASN A O 1
ATOM 562 N N . PHE A 1 79 ? 4.593 -5.403 4.230 1.00 97.94 79 PHE A N 1
ATOM 563 C CA . PHE A 1 79 ? 5.180 -4.417 3.334 1.00 97.94 79 PHE A CA 1
ATOM 564 C C . PHE A 1 79 ? 4.071 -3.460 2.897 1.00 97.94 79 PHE A C 1
ATOM 566 O O . PHE A 1 79 ? 3.063 -3.911 2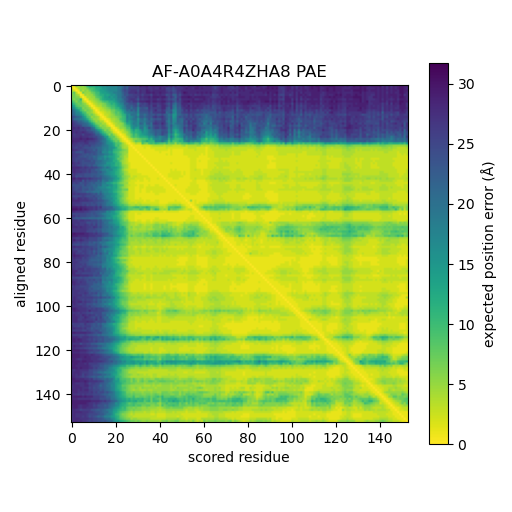.361 1.00 97.94 79 PHE A O 1
ATOM 573 N N . CYS A 1 80 ? 4.222 -2.160 3.133 1.00 97.88 80 CYS A N 1
ATOM 574 C CA . CYS A 1 80 ? 3.204 -1.169 2.799 1.00 97.88 80 CYS A CA 1
ATOM 575 C C . CYS A 1 80 ? 3.719 -0.187 1.757 1.00 97.88 80 CYS A C 1
ATOM 577 O O . CYS A 1 80 ? 4.840 0.304 1.870 1.00 97.88 80 CYS A O 1
ATOM 579 N N . VAL A 1 81 ? 2.880 0.159 0.789 1.00 97.50 81 VAL A N 1
ATOM 580 C CA . VAL A 1 81 ? 3.145 1.225 -0.187 1.00 97.50 81 VAL A CA 1
ATOM 581 C C . VAL A 1 81 ? 2.121 2.338 -0.043 1.00 97.50 81 VAL A C 1
ATOM 583 O O . VAL A 1 81 ? 0.986 2.092 0.363 1.00 97.50 81 VAL A O 1
ATOM 586 N N . TYR A 1 82 ? 2.524 3.558 -0.382 1.00 96.50 82 TYR A N 1
ATOM 587 C CA . TYR A 1 82 ? 1.712 4.761 -0.247 1.00 96.50 82 TYR A CA 1
ATOM 588 C C . TYR A 1 82 ? 1.700 5.537 -1.564 1.00 96.50 82 TYR A C 1
ATOM 590 O O . TYR A 1 82 ? 2.753 5.795 -2.159 1.00 96.50 82 TYR A O 1
ATOM 598 N N . THR A 1 83 ? 0.513 5.956 -2.008 1.00 94.75 83 THR A N 1
ATOM 599 C CA . THR A 1 83 ? 0.339 6.673 -3.285 1.00 94.75 83 THR A CA 1
ATOM 600 C C . THR A 1 83 ? 0.955 8.073 -3.295 1.00 94.75 83 THR A C 1
ATOM 602 O O . THR A 1 83 ? 0.986 8.706 -4.343 1.00 94.75 83 THR A O 1
ATOM 605 N N . GLY A 1 84 ? 1.418 8.590 -2.155 1.00 93.38 84 GLY A N 1
ATOM 606 C CA . GLY A 1 84 ? 2.108 9.873 -2.051 1.00 93.38 84 GLY A CA 1
ATOM 607 C C . GLY A 1 84 ? 3.476 9.772 -1.377 1.00 93.38 84 GLY A C 1
ATOM 608 O O . GLY A 1 84 ? 3.810 8.793 -0.702 1.00 93.38 84 GLY A O 1
ATOM 609 N N . SER A 1 85 ? 4.312 10.783 -1.618 1.00 93.94 85 SER A N 1
ATOM 610 C CA . SER A 1 85 ? 5.635 10.895 -0.995 1.00 93.94 85 SER A CA 1
ATOM 611 C C . SER A 1 85 ? 5.487 11.229 0.490 1.00 93.94 85 SER A C 1
ATOM 613 O O . SER A 1 85 ? 4.568 11.947 0.878 1.00 93.94 85 SER A O 1
ATOM 615 N N . GLY A 1 86 ? 6.381 10.709 1.332 1.00 94.00 86 GLY A N 1
ATOM 616 C CA . GLY A 1 86 ? 6.324 10.941 2.777 1.00 94.00 86 GLY A CA 1
ATOM 617 C C . GLY A 1 86 ? 5.162 10.232 3.478 1.00 94.00 86 GLY A C 1
ATOM 618 O O . GLY A 1 86 ? 4.642 10.760 4.454 1.00 94.00 86 GLY A O 1
ATOM 619 N N . TYR A 1 87 ? 4.772 9.043 3.004 1.00 95.12 87 TYR A N 1
ATOM 620 C CA . TYR A 1 87 ? 3.800 8.141 3.642 1.00 95.12 87 TYR A CA 1
ATOM 621 C C . TYR A 1 87 ? 2.361 8.678 3.699 1.00 95.12 87 TYR A C 1
ATOM 623 O O . TYR A 1 87 ? 1.599 8.325 4.599 1.00 95.12 87 TYR A O 1
ATOM 631 N N . VAL A 1 88 ? 1.998 9.544 2.749 1.00 94.38 88 VAL A N 1
ATOM 632 C CA . VAL A 1 88 ? 0.647 10.112 2.593 1.00 94.38 88 VAL A CA 1
ATOM 633 C C . VAL A 1 88 ? -0.155 9.385 1.515 1.00 94.38 88 VAL A C 1
ATOM 635 O O . VAL A 1 88 ? 0.393 8.677 0.667 1.00 94.38 88 VAL A O 1
ATOM 638 N N . GLY A 1 89 ? -1.460 9.649 1.487 1.00 93.75 89 GLY A N 1
ATOM 639 C CA . GLY A 1 89 ? -2.368 9.100 0.486 1.00 93.75 89 GLY A CA 1
ATOM 640 C C . GLY A 1 89 ? -2.787 7.669 0.804 1.00 93.75 89 GLY A C 1
ATOM 641 O O . GLY A 1 89 ? -2.624 7.185 1.924 1.00 93.75 89 GLY A O 1
ATOM 642 N N . ASN A 1 90 ? -3.370 6.994 -0.183 1.00 95.25 90 ASN A N 1
ATOM 643 C CA . ASN A 1 90 ? -3.864 5.639 0.010 1.00 95.25 90 ASN A CA 1
ATOM 644 C C . ASN A 1 90 ? -2.695 4.711 0.322 1.00 95.25 90 ASN A C 1
ATOM 646 O O . ASN A 1 90 ? -1.645 4.779 -0.320 1.00 95.25 90 ASN A O 1
ATOM 650 N N . ARG A 1 91 ? -2.901 3.837 1.302 1.00 96.75 91 ARG A N 1
ATOM 651 C CA . ARG A 1 91 ? -1.906 2.862 1.736 1.00 96.75 91 ARG A CA 1
ATOM 652 C C . ARG A 1 91 ? -2.361 1.472 1.339 1.00 96.75 91 ARG A C 1
ATOM 654 O O . ARG A 1 91 ? -3.490 1.117 1.657 1.00 96.75 91 ARG A O 1
ATOM 661 N N . THR A 1 92 ? -1.499 0.687 0.713 1.00 97.75 92 THR A N 1
ATOM 662 C CA . THR A 1 92 ? -1.769 -0.726 0.425 1.00 97.75 92 THR A CA 1
ATOM 663 C C . THR A 1 92 ? -0.803 -1.603 1.204 1.00 97.75 92 THR A C 1
ATOM 665 O O . THR A 1 92 ? 0.410 -1.446 1.078 1.00 97.75 92 THR A O 1
ATOM 668 N N . ASP A 1 93 ? -1.356 -2.521 1.991 1.00 97.88 93 ASP A N 1
ATOM 669 C CA . ASP A 1 93 ? -0.629 -3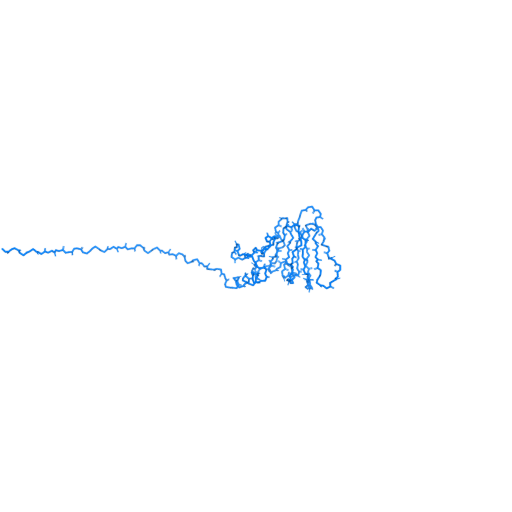.417 2.886 1.00 97.88 93 ASP A CA 1
ATOM 670 C C . ASP A 1 93 ? -0.543 -4.806 2.248 1.00 97.88 93 ASP A C 1
ATOM 672 O O . ASP A 1 93 ? -1.577 -5.412 1.969 1.00 97.88 93 ASP A O 1
ATOM 676 N N . PHE A 1 94 ? 0.669 -5.325 2.054 1.00 97.44 94 PHE A N 1
ATOM 677 C CA . PHE A 1 94 ? 0.938 -6.669 1.541 1.00 97.44 94 PHE A CA 1
ATOM 678 C C . PHE A 1 94 ? 1.483 -7.562 2.652 1.00 97.44 94 PHE A C 1
ATOM 680 O O . PHE A 1 94 ? 2.502 -7.239 3.268 1.00 97.44 94 PHE A O 1
ATOM 687 N N . TYR A 1 95 ? 0.830 -8.705 2.873 1.00 93.62 95 TYR A N 1
ATOM 688 C CA . TYR A 1 95 ? 1.195 -9.626 3.954 1.00 93.62 95 TYR A CA 1
ATOM 689 C C . TYR A 1 95 ? 1.747 -10.968 3.459 1.00 93.62 95 TYR A C 1
ATOM 691 O O . TYR A 1 95 ? 2.808 -11.406 3.897 1.00 93.62 95 TYR A O 1
ATOM 699 N N . ASN A 1 96 ? 1.057 -11.647 2.533 1.00 94.19 96 ASN A N 1
ATOM 700 C CA . ASN A 1 96 ? 1.474 -12.999 2.139 1.00 94.19 96 ASN A CA 1
ATOM 701 C C . ASN A 1 96 ? 2.660 -12.962 1.169 1.00 94.19 96 ASN A C 1
ATOM 703 O O . ASN A 1 96 ? 2.640 -12.192 0.209 1.00 94.19 96 ASN A O 1
ATOM 707 N N . CYS A 1 97 ? 3.631 -13.859 1.359 1.00 93.88 97 CYS A N 1
ATOM 708 C CA . CYS A 1 97 ? 4.808 -14.011 0.501 1.00 93.88 97 CYS A CA 1
ATOM 709 C C . CYS A 1 97 ? 4.446 -14.597 -0.879 1.00 93.88 97 CYS A C 1
ATOM 711 O O . CYS A 1 97 ? 4.530 -15.801 -1.118 1.00 93.88 97 CYS A O 1
ATOM 713 N N . ARG A 1 98 ? 4.008 -13.731 -1.796 1.00 94.88 98 ARG A N 1
ATOM 714 C CA . ARG A 1 98 ? 3.728 -14.028 -3.209 1.00 94.88 98 ARG A CA 1
ATOM 715 C C . ARG A 1 98 ? 3.800 -12.747 -4.036 1.00 94.88 98 ARG A C 1
ATOM 717 O O . ARG A 1 98 ? 3.762 -11.662 -3.470 1.00 94.88 98 ARG A O 1
ATOM 724 N N . ALA A 1 99 ? 3.890 -12.868 -5.356 1.00 94.94 99 ALA A N 1
ATOM 725 C CA . ALA A 1 99 ? 3.814 -11.706 -6.233 1.00 94.94 99 ALA A CA 1
ATOM 726 C C . ALA A 1 99 ? 2.357 -11.235 -6.369 1.00 94.94 99 ALA A C 1
ATOM 728 O O . ALA A 1 99 ? 1.466 -12.036 -6.650 1.00 94.94 99 ALA A O 1
ATOM 729 N N . TYR A 1 100 ? 2.146 -9.940 -6.178 1.00 94.31 100 TYR A N 1
ATOM 730 C CA . TYR A 1 100 ? 0.898 -9.224 -6.397 1.00 94.31 100 TYR A CA 1
ATOM 731 C C . TYR A 1 100 ? 1.064 -8.371 -7.631 1.00 94.31 100 TYR A C 1
ATOM 733 O O . TYR A 1 100 ? 2.026 -7.610 -7.724 1.00 94.31 100 TYR A O 1
ATOM 741 N N . THR A 1 101 ? 0.121 -8.467 -8.554 1.00 92.56 101 THR A N 1
ATOM 742 C CA . THR A 1 101 ? 0.031 -7.500 -9.634 1.00 92.56 101 THR A CA 1
ATOM 743 C C . THR A 1 101 ? -0.290 -6.130 -9.042 1.00 92.56 101 THR A C 1
ATOM 745 O O . THR A 1 101 ? -1.238 -5.987 -8.274 1.00 92.56 101 THR A O 1
ATOM 748 N N . TYR A 1 102 ? 0.514 -5.130 -9.382 1.00 91.38 102 TYR A N 1
ATOM 749 C CA . TYR A 1 102 ? 0.381 -3.769 -8.886 1.00 91.38 102 TYR A CA 1
ATOM 750 C C . TYR A 1 102 ? 0.495 -2.831 -10.080 1.00 91.38 102 TYR A C 1
ATOM 752 O O . TYR A 1 102 ? 1.468 -2.897 -10.810 1.00 91.38 102 TYR A O 1
ATOM 760 N N . TYR A 1 103 ? -0.510 -1.996 -10.325 1.00 84.12 103 TYR A N 1
ATOM 761 C CA . TYR A 1 103 ? -0.512 -1.053 -11.455 1.00 84.12 103 TYR A CA 1
ATOM 762 C C . TYR A 1 103 ? -0.775 0.378 -10.988 1.00 84.12 103 TYR A C 1
ATOM 764 O O . TYR A 1 103 ? -1.308 1.197 -11.738 1.00 84.12 103 TYR A O 1
ATOM 772 N N . ASP A 1 104 ? -0.546 0.646 -9.709 1.00 87.38 104 ASP A N 1
ATOM 773 C CA . ASP A 1 104 ? -0.651 1.981 -9.140 1.00 87.38 104 ASP A CA 1
ATOM 774 C C . ASP A 1 104 ? 0.743 2.592 -9.045 1.00 87.38 104 ASP A C 1
ATOM 776 O O . ASP A 1 104 ? 1.729 1.894 -8.810 1.00 87.38 104 ASP A O 1
ATOM 780 N N . ASP A 1 105 ? 0.812 3.908 -9.174 1.00 90.38 105 ASP A N 1
ATOM 781 C CA . ASP A 1 105 ? 2.027 4.630 -8.838 1.00 90.38 105 ASP A CA 1
ATOM 782 C C . ASP A 1 105 ? 2.082 4.762 -7.315 1.00 90.38 105 ASP A C 1
ATOM 784 O O . ASP A 1 105 ? 1.090 5.091 -6.649 1.00 90.38 105 ASP A O 1
ATOM 788 N N . PHE A 1 106 ? 3.255 4.530 -6.744 1.00 93.88 106 PHE A N 1
ATOM 789 C CA . PHE A 1 106 ? 3.514 4.847 -5.347 1.00 93.88 106 PHE A CA 1
ATOM 790 C C . PHE A 1 106 ? 4.792 5.657 -5.221 1.00 93.88 106 PHE A C 1
ATOM 792 O O . PHE A 1 106 ? 5.625 5.707 -6.118 1.00 93.88 106 PHE A O 1
ATOM 799 N N . TRP A 1 107 ? 4.929 6.360 -4.109 1.00 95.31 107 TRP A N 1
ATOM 800 C CA . TRP A 1 107 ? 5.998 7.350 -3.937 1.00 95.31 107 TRP A CA 1
ATOM 801 C C . TRP A 1 107 ? 6.720 7.169 -2.611 1.00 95.31 107 TRP A C 1
ATOM 803 O O . TRP A 1 107 ? 7.772 7.761 -2.372 1.00 95.31 107 TRP A O 1
ATOM 813 N N . SER A 1 108 ? 6.175 6.326 -1.740 1.00 95.88 108 SER A N 1
ATOM 814 C CA . SER A 1 108 ? 6.850 5.877 -0.539 1.00 95.88 108 SER A CA 1
ATOM 815 C C . SER A 1 108 ? 6.407 4.477 -0.146 1.00 95.88 108 SER A C 1
ATOM 817 O O . SER A 1 108 ? 5.337 4.010 -0.540 1.00 95.88 108 SER A O 1
ATOM 819 N N . TYR A 1 109 ? 7.261 3.789 0.601 1.00 97.25 109 TYR A N 1
ATOM 820 C CA . TYR A 1 109 ? 6.991 2.459 1.119 1.00 97.25 109 TYR A CA 1
ATOM 821 C C . TYR A 1 109 ? 7.606 2.278 2.505 1.00 97.25 109 TYR A C 1
ATOM 823 O O . TYR A 1 109 ? 8.567 2.956 2.878 1.00 97.25 109 TYR A O 1
ATOM 831 N N . VAL A 1 110 ? 7.060 1.325 3.251 1.00 97.75 110 VAL A N 1
ATOM 832 C CA . VAL A 1 110 ? 7.584 0.854 4.530 1.00 97.75 110 VAL A CA 1
ATOM 833 C C . VAL A 1 110 ? 7.659 -0.666 4.479 1.00 97.75 110 VAL A C 1
ATOM 835 O O . VAL A 1 110 ? 6.653 -1.345 4.303 1.00 97.75 110 VAL A O 1
ATOM 838 N N . ASN A 1 111 ? 8.856 -1.208 4.659 1.00 97.50 111 ASN A N 1
ATOM 839 C CA . ASN A 1 111 ? 9.077 -2.617 4.936 1.00 97.50 111 ASN A CA 1
ATOM 840 C C . ASN A 1 111 ? 9.039 -2.819 6.458 1.00 97.50 111 ASN A C 1
ATOM 842 O O . ASN A 1 111 ? 10.073 -2.731 7.119 1.00 97.50 111 ASN A O 1
ATOM 846 N N . ASN A 1 112 ? 7.850 -3.063 7.017 1.00 97.12 112 ASN A N 1
ATOM 847 C CA . ASN A 1 112 ? 7.657 -3.354 8.443 1.00 97.12 112 ASN A CA 1
ATOM 848 C C . ASN A 1 112 ? 7.575 -4.867 8.718 1.00 97.12 112 ASN A C 1
ATOM 850 O O . ASN A 1 112 ? 6.874 -5.319 9.626 1.00 97.12 112 ASN A O 1
ATOM 854 N N . GLN A 1 113 ? 8.235 -5.668 7.880 1.00 96.06 113 GLN A N 1
ATOM 855 C CA . GLN A 1 113 ? 8.202 -7.123 7.961 1.00 96.06 113 GLN A CA 1
ATOM 856 C C . GLN A 1 113 ? 9.108 -7.662 9.081 1.00 96.06 113 GLN A C 1
ATOM 858 O O . GLN A 1 113 ? 9.670 -6.921 9.883 1.00 96.06 113 GLN A O 1
ATOM 863 N N . THR A 1 114 ? 9.236 -8.986 9.163 1.00 93.50 114 THR A N 1
ATOM 864 C CA . THR A 1 114 ? 10.026 -9.676 10.197 1.00 93.50 114 THR A CA 1
ATOM 865 C C . THR A 1 114 ? 11.214 -10.408 9.606 1.00 93.50 114 THR A C 1
ATOM 867 O O . THR A 1 114 ? 11.145 -10.853 8.462 1.00 93.50 114 THR A O 1
ATOM 870 N N . GLY A 1 115 ? 12.272 -10.615 10.395 1.00 84.12 115 GLY A N 1
ATOM 871 C CA . GLY A 1 115 ? 13.523 -11.180 9.881 1.00 84.12 115 GLY A CA 1
ATOM 872 C C . GLY A 1 115 ? 14.125 -10.260 8.818 1.00 84.12 115 GLY A C 1
ATOM 873 O O . GLY A 1 115 ? 13.546 -9.235 8.488 1.00 84.12 115 GLY A O 1
ATOM 874 N N . HIS A 1 116 ? 15.280 -10.585 8.253 1.00 86.94 116 HIS A N 1
ATOM 875 C CA . HIS A 1 116 ? 15.910 -9.759 7.210 1.00 86.94 116 HIS A CA 1
ATOM 876 C C . HIS A 1 116 ? 15.163 -9.815 5.857 1.00 86.94 116 HIS A C 1
ATOM 878 O O . HIS A 1 116 ? 15.789 -9.840 4.803 1.00 86.94 116 HIS A O 1
ATOM 884 N N . THR A 1 117 ? 13.829 -9.871 5.888 1.00 95.81 117 THR A N 1
ATOM 885 C CA . THR A 1 117 ? 12.953 -9.959 4.727 1.00 95.81 117 THR A CA 1
ATOM 886 C C . THR A 1 117 ? 13.093 -8.705 3.886 1.00 95.81 117 THR A C 1
ATOM 888 O O . THR A 1 117 ? 13.107 -7.582 4.395 1.00 95.81 117 THR A O 1
ATOM 891 N N . VAL A 1 118 ? 13.205 -8.933 2.588 1.0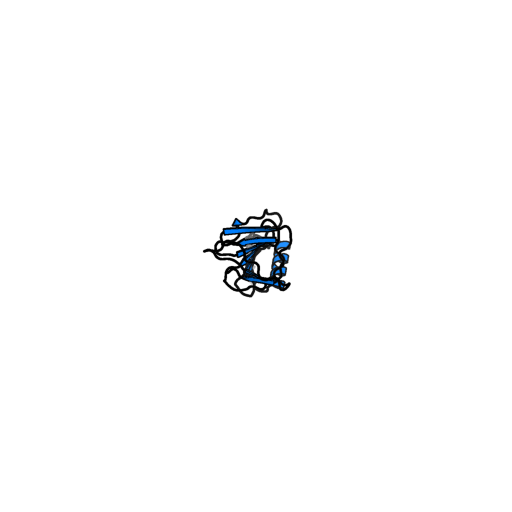0 96.94 118 VAL A N 1
ATOM 892 C CA . VAL A 1 118 ? 13.343 -7.921 1.553 1.00 96.94 118 VAL A CA 1
ATOM 893 C C . VAL A 1 118 ? 12.163 -8.089 0.615 1.00 96.94 118 VAL A C 1
ATOM 895 O O . VAL A 1 118 ? 11.884 -9.209 0.192 1.00 96.94 118 VAL A O 1
ATOM 898 N N . ALA A 1 119 ? 11.485 -6.994 0.288 1.00 97.19 119 ALA A N 1
ATOM 899 C CA . ALA A 1 119 ? 10.485 -7.009 -0.762 1.00 97.19 119 ALA A CA 1
ATOM 900 C C . ALA A 1 119 ? 11.156 -6.855 -2.132 1.00 97.19 119 ALA A C 1
ATOM 902 O O . ALA A 1 119 ? 12.165 -6.156 -2.280 1.00 97.19 119 ALA A O 1
ATOM 903 N N . VAL A 1 120 ? 10.568 -7.496 -3.136 1.00 97.25 120 VAL A N 1
ATOM 904 C CA . VAL A 1 120 ? 10.991 -7.413 -4.533 1.00 97.25 120 VAL A CA 1
ATOM 905 C C . VAL A 1 120 ? 9.944 -6.641 -5.324 1.00 97.25 120 VAL A C 1
ATOM 907 O O . VAL A 1 120 ? 8.756 -6.971 -5.293 1.00 97.25 120 VAL A O 1
ATOM 910 N N . LEU A 1 121 ? 10.388 -5.611 -6.037 1.00 95.50 121 LEU A N 1
ATOM 911 C CA . LEU A 1 121 ? 9.558 -4.768 -6.888 1.00 95.50 121 LEU A CA 1
ATOM 912 C C . LEU A 1 121 ? 9.929 -5.028 -8.350 1.00 95.50 121 LEU A C 1
ATOM 914 O O . LEU A 1 121 ? 11.086 -4.870 -8.743 1.00 95.50 121 LEU A O 1
ATOM 918 N N . TYR A 1 122 ? 8.956 -5.436 -9.156 1.00 93.81 122 TYR A N 1
ATOM 919 C CA . TYR A 1 122 ? 9.163 -5.791 -10.558 1.00 93.81 122 TYR A CA 1
ATOM 920 C C . TYR A 1 122 ? 8.740 -4.630 -11.449 1.00 93.81 122 TYR A C 1
ATOM 922 O O . TYR A 1 122 ? 7.591 -4.194 -11.389 1.00 93.81 122 TYR A O 1
ATOM 930 N N . SER A 1 123 ? 9.656 -4.099 -12.257 1.00 88.38 123 SER A N 1
ATOM 931 C CA . SER A 1 123 ? 9.328 -3.020 -13.193 1.00 88.38 123 SER A CA 1
ATOM 932 C C . SER A 1 123 ? 8.483 -3.544 -14.355 1.00 88.38 123 SER A C 1
ATOM 934 O O . SER A 1 123 ? 8.586 -4.699 -14.761 1.00 88.38 123 SER A O 1
ATOM 936 N N . ASP A 1 124 ? 7.629 -2.686 -14.896 1.00 79.12 124 ASP A N 1
ATOM 937 C CA . ASP A 1 124 ? 6.929 -2.879 -16.166 1.00 79.12 124 ASP A CA 1
ATOM 938 C C . ASP A 1 124 ? 7.847 -2.709 -17.394 1.00 79.12 124 ASP A C 1
ATOM 940 O O . ASP A 1 124 ? 7.545 -3.240 -18.460 1.00 79.12 124 ASP A O 1
ATOM 944 N N . GLN A 1 125 ? 8.986 -2.021 -17.256 1.00 79.38 125 GLN A N 1
ATOM 945 C CA . GLN A 1 125 ? 9.879 -1.670 -18.372 1.00 79.38 125 GLN A CA 1
ATOM 946 C C . GLN A 1 125 ? 10.965 -2.717 -18.674 1.00 79.38 125 GLN A C 1
ATOM 948 O O . GLN A 1 125 ? 11.888 -2.447 -19.441 1.00 79.38 125 GLN A O 1
ATOM 953 N N . GLY A 1 126 ? 10.879 -3.911 -18.081 1.00 73.25 126 GLY A N 1
ATOM 954 C CA . GLY A 1 126 ? 11.846 -4.992 -18.305 1.00 73.25 126 GLY A CA 1
ATOM 955 C C . GLY A 1 126 ? 13.225 -4.763 -17.674 1.00 73.25 126 GLY A C 1
ATOM 956 O O . GLY A 1 126 ? 14.182 -5.433 -18.056 1.00 73.25 126 GLY A O 1
ATOM 957 N N . SER A 1 127 ? 13.342 -3.826 -16.731 1.00 83.25 127 SER A N 1
ATOM 958 C CA . SER A 1 127 ? 14.542 -3.665 -15.909 1.00 83.25 127 SER A CA 1
ATOM 959 C C . SER A 1 127 ? 14.641 -4.748 -14.829 1.00 83.25 127 SER A C 1
ATOM 961 O O . SER A 1 127 ? 13.662 -5.434 -14.513 1.00 83.25 127 SER A O 1
ATOM 963 N N . ASP A 1 128 ? 15.843 -4.902 -14.266 1.00 90.25 128 ASP A N 1
ATOM 964 C CA . ASP A 1 128 ? 16.076 -5.813 -13.148 1.00 90.25 128 ASP A CA 1
ATOM 965 C C . ASP A 1 128 ? 15.152 -5.479 -11.961 1.00 90.25 128 ASP A C 1
ATOM 967 O O . ASP A 1 128 ? 14.881 -4.300 -11.700 1.00 90.25 128 ASP A O 1
ATOM 971 N N . PRO A 1 129 ? 14.679 -6.491 -11.207 1.00 93.69 129 PRO A N 1
ATOM 972 C CA . PRO A 1 129 ? 13.876 -6.248 -10.019 1.00 93.69 129 PRO A CA 1
ATOM 973 C C . PRO A 1 129 ? 14.626 -5.383 -9.004 1.00 93.69 129 PRO A C 1
ATOM 975 O O . PRO A 1 129 ? 15.812 -5.594 -8.739 1.00 93.69 129 PRO A O 1
ATOM 978 N N . PHE A 1 130 ? 13.916 -4.446 -8.382 1.00 94.00 130 PHE A N 1
ATOM 979 C CA . PHE A 1 130 ? 14.445 -3.691 -7.256 1.00 94.00 130 PHE A CA 1
ATOM 980 C C . PHE A 1 130 ? 14.226 -4.469 -5.959 1.00 94.00 130 PHE A C 1
ATOM 982 O O . PHE A 1 130 ? 13.119 -4.920 -5.667 1.00 94.00 130 PHE A O 1
ATOM 989 N N . TYR A 1 131 ? 15.282 -4.577 -5.160 1.00 96.06 131 TYR A N 1
ATOM 990 C CA . TYR A 1 131 ? 15.260 -5.201 -3.843 1.00 96.06 131 TYR A CA 1
ATOM 991 C C . TYR A 1 131 ? 15.280 -4.105 -2.786 1.00 96.06 131 TYR A C 1
ATOM 993 O O . TYR A 1 131 ? 16.206 -3.291 -2.748 1.00 96.06 131 TYR A O 1
ATOM 1001 N N . THR A 1 132 ? 14.268 -4.072 -1.924 1.00 95.88 132 THR A N 1
ATOM 1002 C CA . THR A 1 132 ? 14.252 -3.112 -0.819 1.00 95.88 132 THR A CA 1
ATOM 1003 C C . THR A 1 132 ? 15.369 -3.425 0.178 1.00 95.88 132 THR A C 1
ATOM 1005 O O . THR A 1 132 ? 15.843 -4.561 0.263 1.00 95.88 132 THR A O 1
ATOM 1008 N N . PRO A 1 133 ? 15.758 -2.474 1.035 1.00 96.25 133 PRO A N 1
ATOM 1009 C CA . PRO A 1 133 ? 16.458 -2.828 2.258 1.00 96.25 133 PRO A CA 1
ATOM 1010 C C . PRO A 1 133 ? 15.642 -3.831 3.088 1.00 96.25 133 PRO A C 1
ATOM 1012 O O . PRO A 1 133 ? 14.427 -3.995 2.895 1.00 96.25 133 PRO A O 1
ATOM 1015 N N . GLY A 1 134 ? 16.332 -4.513 4.004 1.00 94.25 134 GLY A N 1
ATOM 1016 C CA . GLY A 1 134 ? 15.700 -5.448 4.932 1.00 94.25 134 GLY A CA 1
ATOM 1017 C C . GLY A 1 134 ? 14.637 -4.776 5.807 1.00 94.25 134 GLY A C 1
ATOM 1018 O O . GLY A 1 134 ? 14.505 -3.552 5.818 1.00 94.25 134 GLY A O 1
ATOM 1019 N N . ALA A 1 135 ? 13.893 -5.596 6.545 1.00 92.25 135 ALA A N 1
ATOM 1020 C CA . ALA A 1 135 ? 12.847 -5.154 7.460 1.00 92.25 135 ALA A CA 1
ATOM 1021 C C . ALA A 1 135 ? 13.243 -3.969 8.357 1.00 92.25 135 ALA A C 1
ATOM 1023 O O . ALA A 1 135 ? 14.412 -3.790 8.709 1.00 92.25 135 ALA A O 1
ATOM 1024 N N . TRP A 1 136 ? 12.221 -3.227 8.789 1.00 92.81 136 TRP A N 1
ATOM 1025 C CA . TRP A 1 136 ? 12.311 -1.999 9.586 1.00 92.81 136 TRP A CA 1
ATOM 1026 C C . TRP A 1 136 ? 12.891 -0.824 8.806 1.00 92.81 136 TRP A C 1
ATOM 1028 O O . TRP A 1 136 ? 13.660 -0.017 9.331 1.00 92.81 136 TRP A O 1
ATOM 1038 N N . HIS A 1 137 ? 12.510 -0.730 7.534 1.00 94.56 137 HIS A N 1
ATOM 1039 C CA . HIS A 1 137 ? 12.974 0.316 6.637 1.00 94.56 137 HIS A CA 1
ATOM 1040 C C . HIS A 1 137 ? 11.806 1.078 6.019 1.00 94.56 137 HIS A C 1
ATOM 1042 O O . HIS A 1 137 ? 10.805 0.484 5.631 1.00 94.56 137 HIS A O 1
ATOM 1048 N N . GLY A 1 138 ? 11.952 2.393 5.889 1.00 94.06 138 GLY A N 1
ATOM 1049 C CA . GLY A 1 138 ? 11.020 3.249 5.166 1.00 94.06 138 GLY A CA 1
ATOM 1050 C C . GLY A 1 138 ? 11.780 4.123 4.183 1.00 94.06 138 GLY A C 1
ATOM 1051 O O . GLY A 1 138 ? 12.845 4.646 4.511 1.00 94.06 138 GLY A O 1
ATOM 1052 N N . GLN A 1 139 ? 11.231 4.281 2.984 1.00 94.75 139 GLN A N 1
ATOM 1053 C CA . GLN A 1 139 ? 11.809 5.122 1.946 1.00 94.75 139 GLN A CA 1
ATOM 1054 C C . GLN A 1 139 ? 10.703 5.894 1.233 1.00 94.75 139 GLN A C 1
ATOM 1056 O O . GLN A 1 139 ? 9.590 5.405 1.044 1.00 94.75 139 GLN A O 1
ATOM 1061 N N . PHE A 1 140 ? 11.031 7.103 0.792 1.00 92.00 140 PHE A N 1
ATOM 1062 C CA . PHE A 1 140 ? 10.194 7.897 -0.094 1.00 92.00 140 PHE A CA 1
ATOM 1063 C C . PHE A 1 140 ? 11.037 8.522 -1.201 1.00 92.00 140 PHE A C 1
ATOM 1065 O O . PHE A 1 140 ? 12.262 8.608 -1.108 1.00 92.00 140 PHE A O 1
ATOM 1072 N N . THR A 1 141 ? 10.371 8.942 -2.266 1.00 89.06 141 THR A N 1
ATOM 1073 C CA . THR A 1 141 ? 10.982 9.554 -3.440 1.00 89.06 141 THR A CA 1
ATOM 1074 C C . THR A 1 141 ? 10.064 10.635 -3.998 1.00 89.06 141 THR A C 1
ATOM 1076 O O . THR A 1 141 ? 8.849 10.614 -3.815 1.00 89.06 141 THR A O 1
ATOM 1079 N N . TRP A 1 142 ? 10.670 11.602 -4.682 1.00 82.94 142 TRP A N 1
ATOM 1080 C CA . TRP A 1 142 ? 9.975 12.648 -5.437 1.00 82.94 142 TRP A CA 1
ATOM 1081 C C . TRP A 1 142 ? 9.835 12.307 -6.921 1.00 82.94 142 TRP A C 1
ATOM 1083 O O . TRP A 1 142 ? 9.410 13.148 -7.704 1.00 82.94 142 TRP A O 1
ATOM 1093 N N . ASN A 1 143 ? 10.192 11.079 -7.291 1.00 84.56 143 ASN A N 1
ATOM 1094 C CA . ASN A 1 143 ? 9.932 10.473 -8.588 1.00 84.56 143 ASN A CA 1
ATOM 1095 C C . ASN A 1 143 ? 9.005 9.281 -8.355 1.00 84.56 143 ASN A C 1
ATOM 1097 O O . ASN A 1 143 ? 9.306 8.464 -7.482 1.00 84.56 143 ASN A O 1
ATOM 1101 N N . GLY A 1 144 ? 7.911 9.187 -9.110 1.00 77.88 144 GLY A N 1
ATOM 1102 C CA . GLY A 1 144 ? 6.966 8.077 -9.005 1.00 77.88 144 GLY A CA 1
ATOM 1103 C C . GLY A 1 144 ? 7.669 6.738 -9.200 1.00 77.88 144 GLY A C 1
ATOM 1104 O O . GLY A 1 144 ? 8.526 6.593 -10.075 1.00 77.88 144 GLY A O 1
ATOM 1105 N N . LEU A 1 145 ? 7.343 5.780 -8.339 1.00 82.88 145 LEU A N 1
ATOM 1106 C CA . LEU A 1 145 ? 7.785 4.402 -8.449 1.00 82.88 145 LEU A CA 1
ATOM 1107 C C . LEU A 1 145 ? 6.720 3.622 -9.206 1.00 82.88 145 LEU A C 1
ATOM 1109 O O . LEU A 1 145 ? 5.648 3.338 -8.670 1.00 82.88 145 LEU A O 1
ATOM 1113 N N . ASN A 1 146 ? 7.054 3.268 -10.443 1.00 86.62 146 ASN A N 1
ATOM 1114 C CA . ASN A 1 146 ? 6.171 2.526 -11.327 1.00 86.62 146 ASN A CA 1
ATOM 1115 C C . ASN A 1 146 ? 6.679 1.088 -11.405 1.00 86.62 146 ASN A C 1
ATOM 1117 O O . ASN A 1 146 ? 7.724 0.801 -11.991 1.00 86.62 146 ASN A O 1
ATOM 1121 N N . TYR A 1 147 ? 5.948 0.193 -10.751 1.00 90.50 147 TYR A N 1
ATOM 1122 C CA . TYR A 1 147 ? 6.231 -1.236 -10.714 1.00 90.50 147 TYR A CA 1
ATOM 1123 C C . TYR A 1 147 ? 4.960 -1.991 -11.088 1.00 90.50 147 TYR A C 1
ATOM 1125 O O . TYR A 1 147 ? 3.878 -1.583 -10.685 1.00 90.50 147 TYR A O 1
ATOM 1133 N N . SER A 1 148 ? 5.104 -3.077 -11.850 1.00 92.44 148 SER A N 1
ATOM 1134 C CA . SER A 1 148 ? 4.011 -3.937 -12.325 1.00 92.44 148 SER A CA 1
ATOM 1135 C C . SER A 1 148 ? 3.634 -5.041 -11.336 1.00 92.44 148 SER A C 1
ATOM 1137 O O . SER A 1 148 ? 2.542 -5.616 -11.412 1.00 92.44 148 SER A O 1
ATOM 1139 N N . ALA A 1 149 ? 4.544 -5.375 -10.419 1.00 94.12 149 ALA A N 1
ATOM 1140 C CA . ALA A 1 149 ? 4.279 -6.331 -9.362 1.00 94.12 149 ALA A CA 1
ATOM 1141 C C . ALA A 1 149 ? 5.129 -6.079 -8.116 1.00 94.12 149 ALA A C 1
ATOM 1143 O O . ALA A 1 149 ? 6.245 -5.561 -8.185 1.00 94.12 149 ALA A O 1
ATOM 1144 N N . ILE A 1 150 ? 4.601 -6.507 -6.974 1.00 96.19 150 ILE A N 1
ATOM 1145 C CA . ILE A 1 150 ? 5.244 -6.427 -5.662 1.00 96.19 150 ILE A CA 1
ATOM 1146 C C . ILE A 1 150 ? 5.226 -7.818 -5.045 1.00 96.19 150 ILE A C 1
ATOM 1148 O O . ILE A 1 150 ? 4.188 -8.471 -5.028 1.00 96.19 150 ILE A O 1
ATOM 1152 N N . LYS A 1 151 ? 6.350 -8.281 -4.507 1.00 96.81 151 LYS A N 1
ATOM 1153 C CA . LYS A 1 151 ? 6.430 -9.504 -3.706 1.00 96.81 151 LYS A CA 1
ATOM 1154 C C . LYS A 1 151 ? 7.006 -9.137 -2.335 1.00 96.81 151 LYS A C 1
ATOM 1156 O O . LYS A 1 151 ? 8.145 -8.683 -2.282 1.00 96.81 151 LYS A O 1
ATOM 1161 N N . PRO A 1 152 ? 6.257 -9.274 -1.226 1.00 95.62 152 PRO A N 1
ATOM 1162 C CA . PRO A 1 152 ? 6.715 -8.885 0.109 1.00 95.62 152 PRO A CA 1
ATOM 1163 C C . PRO A 1 152 ? 7.579 -10.005 0.723 1.00 95.62 152 PRO A C 1
ATOM 1165 O O . PRO A 1 152 ? 7.247 -10.551 1.772 1.00 95.62 152 PRO A O 1
ATOM 1168 N N . CYS A 1 153 ? 8.597 -10.437 -0.026 1.00 92.44 153 CYS A N 1
ATOM 1169 C CA . CYS A 1 153 ? 9.628 -11.450 0.222 1.00 92.44 153 CYS A CA 1
ATOM 1170 C C . CYS A 1 153 ? 10.331 -11.731 -1.135 1.00 92.44 153 CYS A C 1
ATOM 1172 O O . CYS A 1 153 ? 11.120 -12.690 -1.213 1.00 92.44 153 CYS A O 1
#

Foldseek 3Di:
DDDDDDDDDDDDDDDDPDDDDDPPQQDPVQVVVVVVCCVVFNADDPDSQWGQGPVRFKMKGFDDQPDQADLPVQDAQWKKFALDFRRGGIIMTGHDQDKDFDAGWTFKIAQNRDDQWWKWFAAPVPDDIDTHGGHPDIDGHPDIDGGRIIGRD

Mean predicted aligned error: 9.1 Å

Sequence (153 aa):
MFISRILAAAALAVLPLSSQAVAVGPDVAVQRAVDAVLAKHGGEQISPNQVRWADGGAVTTIQDPSKWGDPSTCAYGNFCVYTGSGYVGNRTDFYNCRAYTYYDDFWSYVNNQTGHTVAVLYSDQGSDPFYTPGAWHGQFTWNGLNYSAIKPC

Radius of gyration: 26.57 Å; Cα contacts (8 Å, |Δi|>4): 310; chains: 1; bounding box: 106×30×43 Å

Solvent-accessible surface area (backbone atoms only — not comparable to full-atom values): 8730 Å² total; per-residue (Å²): 140,85,87,84,84,86,84,84,83,85,82,85,81,85,77,83,82,76,84,74,80,77,76,81,69,72,55,69,69,49,46,53,52,50,52,51,49,37,74,73,55,39,55,45,76,79,46,82,43,30,34,37,29,58,89,71,45,39,37,39,36,63,49,66,79,88,52,80,42,50,67,81,74,48,51,84,50,19,32,26,39,11,53,24,53,63,40,18,47,40,35,38,38,32,53,56,77,47,80,39,83,33,89,59,61,27,14,15,38,30,31,31,36,64,68,82,40,30,34,36,36,31,44,72,84,75,55,80,65,46,70,49,68,40,34,76,38,72,53,61,42,98,57,79,45,69,32,42,26,43,20,53,83

Nearest PDB structures (foldseek):
  1ktb-assembly1_A  TM=3.482E-01  e=1.005E+00  Gallus gallus
  3idc-assembly1_B  TM=1.587E-01  e=4.744E+00  Rattus norvegicus